Protein AF-A0A3S2UJI8-F1 (afdb_monomer_lite)

Foldseek 3Di:
DVVVVVVVVVVVLVVVLVVLLVVLVVLLVVLVVVVVVDPDQDPVNVVVSVVSNVVSVVVNVCSVPVPD

pLDDT: mean 89.6, std 10.61, range [47.47, 97.56]

Sequence (68 aa):
MAGNDAENISQELNRLRHDINNQLSNIQLCLEELKYEVAEPSDDYRFYIDTIANSCKKIGELLQNPQQ

Secondary structure (DSSP, 8-state):
-HHHHHHHHHHHHHHHHHHHHHHHHHHHHHHHHHHHH-SS--HHHHHHHHHHHHHHHHHHHHHH-TT-

Structure (mmCIF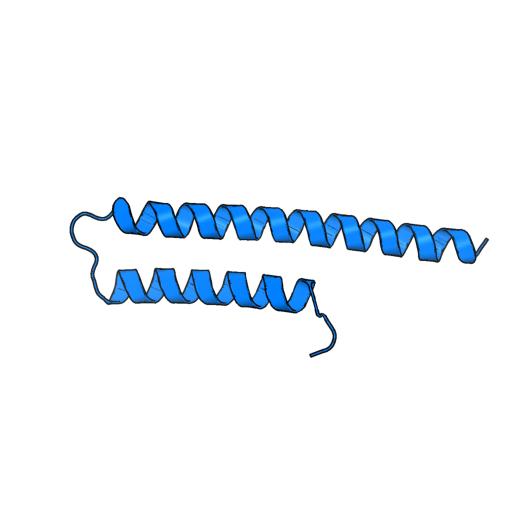, N/CA/C/O backbone):
data_AF-A0A3S2UJI8-F1
#
_entry.id   AF-A0A3S2UJI8-F1
#
loop_
_atom_site.group_PDB
_atom_site.id
_atom_site.type_symbol
_atom_site.label_atom_id
_atom_site.label_alt_id
_atom_site.label_comp_id
_atom_site.label_asym_id
_atom_site.label_entity_id
_atom_site.label_seq_id
_atom_site.pdbx_PDB_i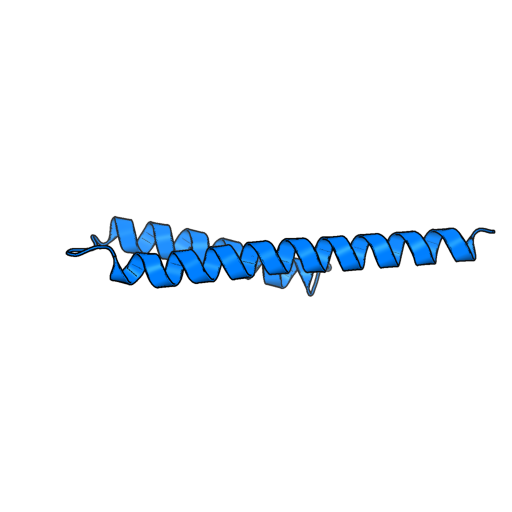ns_code
_atom_site.Cartn_x
_atom_site.Cartn_y
_atom_site.Cartn_z
_atom_site.occupancy
_atom_site.B_iso_or_equiv
_atom_site.auth_seq_id
_atom_site.auth_comp_id
_atom_site.auth_asym_id
_atom_site.auth_atom_id
_atom_site.pdbx_PDB_model_num
ATOM 1 N N . MET A 1 1 ? 29.198 6.964 -26.693 1.00 60.59 1 MET A N 1
ATOM 2 C CA . MET A 1 1 ? 28.688 7.954 -25.719 1.00 60.59 1 MET A CA 1
ATOM 3 C C . MET A 1 1 ? 27.231 7.673 -25.352 1.00 60.59 1 MET A C 1
ATOM 5 O O . MET A 1 1 ? 27.015 7.363 -24.197 1.00 60.59 1 MET A O 1
ATOM 9 N N . ALA A 1 2 ? 26.282 7.590 -26.296 1.00 61.28 2 ALA A N 1
ATOM 10 C CA . ALA A 1 2 ? 24.853 7.352 -25.997 1.00 61.28 2 ALA A CA 1
ATOM 11 C C . ALA A 1 2 ? 24.492 6.065 -25.205 1.00 61.28 2 ALA A C 1
ATOM 13 O O . ALA A 1 2 ? 23.483 6.041 -24.510 1.00 61.28 2 ALA A O 1
ATOM 14 N N . GLY A 1 3 ? 25.297 4.995 -25.284 1.00 65.69 3 GLY A N 1
ATOM 15 C CA . GLY A 1 3 ? 25.039 3.756 -24.529 1.00 65.69 3 GLY A CA 1
ATOM 16 C C . GLY A 1 3 ? 25.238 3.889 -23.014 1.00 65.69 3 GLY A C 1
ATOM 17 O O . GLY A 1 3 ? 24.591 3.180 -22.255 1.00 65.69 3 GLY A O 1
ATOM 18 N N . ASN A 1 4 ? 26.080 4.830 -22.578 1.00 74.88 4 ASN A N 1
ATOM 19 C CA . ASN A 1 4 ? 26.396 5.032 -21.164 1.00 74.88 4 ASN A CA 1
ATOM 20 C C . ASN A 1 4 ? 25.295 5.833 -20.444 1.00 74.88 4 ASN A C 1
ATOM 22 O O . ASN A 1 4 ? 25.049 5.636 -19.258 1.00 74.88 4 ASN A O 1
ATOM 26 N N . ASP A 1 5 ? 24.603 6.718 -21.164 1.00 79.50 5 ASP A N 1
ATOM 27 C CA . ASP A 1 5 ? 23.560 7.577 -20.593 1.00 79.50 5 ASP A CA 1
ATOM 28 C C . ASP A 1 5 ? 22.264 6.792 -20.340 1.00 79.50 5 ASP A C 1
ATOM 30 O O . ASP A 1 5 ? 21.651 6.920 -19.282 1.00 79.50 5 ASP A O 1
ATOM 34 N N . ALA A 1 6 ? 21.879 5.907 -21.268 1.00 81.75 6 ALA A N 1
ATOM 35 C CA . ALA A 1 6 ? 20.705 5.046 -21.109 1.00 81.75 6 ALA A CA 1
ATOM 36 C C . ALA A 1 6 ? 20.852 4.058 -19.936 1.00 81.75 6 ALA A C 1
ATOM 38 O O . ALA A 1 6 ? 19.894 3.811 -19.201 1.00 81.75 6 ALA A O 1
ATOM 39 N N . GLU A 1 7 ? 22.057 3.519 -19.735 1.00 83.31 7 GLU A N 1
ATOM 40 C CA . GLU A 1 7 ? 22.355 2.622 -18.617 1.00 83.31 7 GLU A CA 1
ATOM 41 C C . GLU A 1 7 ? 22.290 3.355 -17.269 1.00 83.31 7 GLU A C 1
ATOM 43 O O . GLU A 1 7 ? 21.662 2.858 -16.332 1.00 83.31 7 GLU A O 1
ATOM 48 N N . ASN A 1 8 ? 22.838 4.574 -17.186 1.00 86.00 8 ASN A N 1
ATOM 49 C CA . ASN A 1 8 ? 22.738 5.407 -15.983 1.00 86.00 8 ASN A CA 1
ATOM 50 C C . ASN A 1 8 ? 21.281 5.761 -15.642 1.00 86.00 8 ASN A C 1
ATOM 52 O O . ASN A 1 8 ? 20.868 5.572 -14.498 1.00 86.00 8 ASN A O 1
ATOM 56 N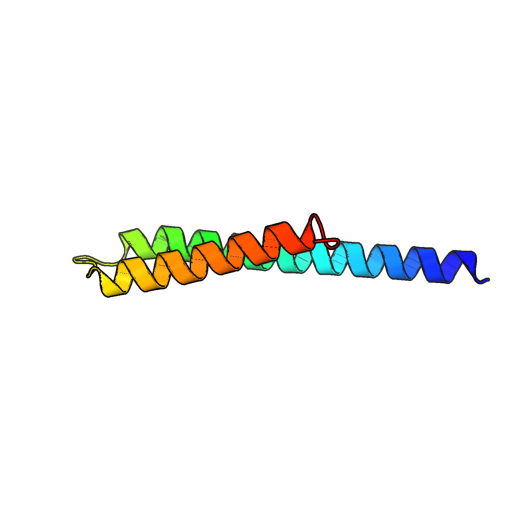 N . ILE A 1 9 ? 20.472 6.167 -16.628 1.00 87.75 9 ILE A N 1
ATOM 57 C CA . ILE A 1 9 ? 19.039 6.453 -16.425 1.00 87.75 9 ILE A CA 1
ATOM 58 C C . ILE A 1 9 ? 18.309 5.215 -15.886 1.00 87.75 9 ILE A C 1
ATOM 60 O O . ILE A 1 9 ? 17.514 5.310 -14.949 1.00 87.75 9 ILE A O 1
ATOM 64 N N . SER A 1 10 ? 18.594 4.028 -16.430 1.00 90.00 10 SER A N 1
ATOM 65 C CA . SER A 1 10 ? 17.985 2.791 -15.933 1.00 90.00 10 SER A CA 1
ATOM 66 C C . SER A 1 10 ? 18.377 2.493 -14.483 1.00 90.00 10 SER A C 1
ATOM 68 O O . SER A 1 10 ? 17.536 2.019 -13.715 1.00 90.00 10 SER A O 1
ATOM 70 N N . GLN A 1 11 ? 19.626 2.752 -14.091 1.00 92.00 11 GLN A N 1
ATOM 71 C CA . GLN A 1 11 ? 20.084 2.556 -12.715 1.00 92.00 11 GLN A CA 1
ATOM 72 C C . GLN A 1 11 ? 19.418 3.538 -11.746 1.00 92.00 11 GLN A C 1
ATOM 74 O O . GLN A 1 11 ? 18.983 3.122 -10.671 1.00 92.00 11 GLN A O 1
ATOM 79 N N . GLU A 1 12 ? 19.284 4.808 -12.125 1.00 93.06 12 GLU A N 1
ATOM 80 C CA . GLU A 1 12 ? 18.594 5.823 -11.322 1.00 93.06 12 GLU A CA 1
ATOM 81 C C . GLU A 1 12 ? 17.116 5.480 -11.120 1.00 93.06 12 GLU A C 1
ATOM 83 O O . GLU A 1 12 ? 16.629 5.507 -9.990 1.00 93.06 12 GLU A O 1
ATOM 88 N N . LEU A 1 13 ? 16.418 5.052 -12.177 1.00 91.56 13 LEU A N 1
ATOM 89 C CA . LEU A 1 13 ? 15.026 4.604 -12.078 1.00 91.56 13 LEU A CA 1
ATOM 90 C C . LEU A 1 13 ? 14.875 3.364 -11.190 1.00 91.56 13 LEU A C 1
ATOM 92 O O . LEU A 1 13 ? 13.928 3.270 -10.409 1.00 91.56 13 LEU A O 1
ATOM 96 N N . ASN A 1 14 ? 15.815 2.419 -11.267 1.00 91.81 14 ASN A N 1
ATOM 97 C CA . ASN A 1 14 ? 15.811 1.240 -10.403 1.00 91.81 14 ASN A CA 1
ATOM 98 C C . ASN A 1 14 ? 16.019 1.609 -8.925 1.00 91.81 14 ASN A C 1
ATOM 100 O O . ASN A 1 14 ? 15.349 1.032 -8.066 1.00 91.81 14 ASN A O 1
ATOM 104 N N . ARG A 1 15 ? 16.904 2.572 -8.627 1.00 94.19 15 ARG A N 1
ATOM 105 C CA . ARG A 1 15 ? 17.109 3.096 -7.265 1.00 94.19 15 ARG A CA 1
ATOM 106 C C . ARG A 1 15 ? 15.868 3.822 -6.760 1.00 94.19 15 ARG A C 1
ATOM 108 O O . ARG A 1 15 ? 15.380 3.494 -5.687 1.00 94.19 15 ARG A O 1
ATOM 115 N N . LEU A 1 16 ? 15.292 4.705 -7.573 1.00 93.81 16 LEU A N 1
ATOM 116 C CA . LEU A 1 16 ? 14.055 5.405 -7.235 1.00 93.81 16 LEU A CA 1
ATOM 117 C C . LEU A 1 16 ? 12.911 4.423 -6.941 1.00 93.81 16 LEU A C 1
ATOM 119 O O . LEU A 1 16 ? 12.217 4.566 -5.937 1.00 93.81 16 LEU A O 1
ATOM 123 N N . ARG A 1 17 ? 12.738 3.385 -7.771 1.00 93.94 17 ARG A N 1
ATOM 124 C CA . ARG A 1 17 ? 11.739 2.331 -7.535 1.00 93.94 17 ARG A CA 1
ATOM 125 C C . ARG A 1 17 ? 11.974 1.621 -6.203 1.00 93.94 17 ARG A C 1
ATOM 127 O O . ARG A 1 17 ? 11.021 1.381 -5.466 1.00 93.94 17 ARG A O 1
ATOM 134 N N . HIS A 1 18 ? 13.222 1.261 -5.913 1.00 94.00 18 HIS A N 1
ATOM 135 C CA . HIS A 1 18 ? 13.584 0.631 -4.648 1.00 94.00 18 HIS A CA 1
ATOM 136 C C . HIS A 1 18 ? 13.235 1.531 -3.455 1.00 94.00 18 HIS A C 1
ATOM 138 O O . HIS A 1 18 ? 12.580 1.074 -2.520 1.00 94.00 18 HIS A O 1
ATOM 144 N N . ASP A 1 19 ? 13.600 2.811 -3.514 1.00 97.06 19 ASP A N 1
ATOM 145 C CA . ASP A 1 19 ? 13.366 3.754 -2.422 1.00 97.06 19 ASP A CA 1
ATOM 146 C C . ASP A 1 19 ? 11.872 3.976 -2.174 1.00 97.06 19 ASP A C 1
ATOM 148 O O . ASP A 1 19 ? 11.434 3.956 -1.022 1.00 97.06 19 ASP A O 1
ATOM 152 N N . ILE A 1 20 ? 11.064 4.095 -3.233 1.00 96.31 20 ILE A N 1
ATOM 153 C CA . ILE A 1 20 ? 9.608 4.199 -3.091 1.00 96.31 20 ILE A CA 1
ATOM 154 C C . ILE A 1 20 ? 9.027 2.907 -2.499 1.00 96.31 20 ILE A C 1
ATOM 156 O O . ILE A 1 20 ? 8.237 2.978 -1.560 1.00 96.31 20 ILE A O 1
ATOM 160 N N . ASN A 1 21 ? 9.443 1.728 -2.975 1.00 95.00 21 ASN A N 1
ATOM 161 C CA . ASN A 1 21 ? 8.998 0.449 -2.407 1.00 95.00 21 ASN A CA 1
ATOM 162 C C . ASN A 1 21 ? 9.340 0.329 -0.915 1.00 95.00 21 ASN A C 1
ATOM 164 O O . ASN A 1 21 ? 8.532 -0.186 -0.140 1.00 95.00 21 ASN A O 1
ATOM 168 N N . ASN A 1 22 ? 10.499 0.839 -0.499 1.00 96.25 22 ASN A N 1
ATOM 169 C CA . ASN A 1 22 ? 10.896 0.868 0.903 1.00 96.25 22 ASN A CA 1
ATOM 170 C C . ASN A 1 22 ? 9.970 1.775 1.732 1.00 96.25 22 ASN A C 1
ATOM 172 O O . ASN A 1 22 ? 9.482 1.361 2.780 1.00 96.25 22 ASN A O 1
ATOM 176 N N . GLN A 1 23 ? 9.653 2.980 1.242 1.00 97.56 23 GLN A N 1
ATOM 177 C CA . GLN A 1 23 ? 8.700 3.870 1.920 1.00 97.56 23 GLN A CA 1
ATOM 178 C C . GLN A 1 23 ? 7.300 3.252 2.017 1.00 97.56 23 GLN A C 1
ATOM 180 O O . GLN A 1 23 ? 6.676 3.313 3.073 1.00 97.56 23 GLN A O 1
ATOM 185 N N . LEU A 1 24 ? 6.817 2.615 0.948 1.00 97.31 24 LEU A N 1
ATOM 186 C CA . LEU A 1 24 ? 5.514 1.946 0.948 1.00 97.31 24 LEU A CA 1
ATOM 187 C C . LEU A 1 24 ? 5.470 0.782 1.940 1.00 97.31 24 LEU A C 1
ATOM 189 O O . LEU A 1 24 ? 4.482 0.643 2.655 1.00 97.31 24 LEU A O 1
ATOM 193 N N . SER A 1 25 ? 6.544 -0.005 2.020 1.00 95.00 25 SER A N 1
ATOM 194 C CA . SER A 1 25 ? 6.671 -1.094 2.997 1.00 95.00 25 SER A CA 1
ATOM 195 C C . SER A 1 25 ? 6.623 -0.564 4.431 1.00 95.00 25 SER A C 1
ATOM 197 O O . SER A 1 25 ? 5.898 -1.105 5.262 1.00 95.00 25 SER A O 1
ATOM 199 N N . ASN A 1 26 ? 7.326 0.539 4.710 1.00 97.50 26 ASN A N 1
ATOM 200 C CA . ASN A 1 26 ? 7.302 1.178 6.027 1.00 97.50 26 ASN A CA 1
ATOM 201 C C . ASN A 1 26 ? 5.907 1.710 6.383 1.00 97.50 26 ASN A C 1
ATOM 203 O O . ASN A 1 26 ? 5.440 1.499 7.497 1.00 97.50 26 ASN A O 1
ATOM 207 N N . ILE A 1 27 ? 5.213 2.357 5.438 1.00 97.50 27 ILE A N 1
ATOM 208 C CA . ILE A 1 27 ? 3.843 2.845 5.663 1.00 97.50 27 ILE A CA 1
ATOM 209 C C . ILE A 1 27 ? 2.900 1.673 5.942 1.00 97.50 27 ILE A C 1
ATOM 211 O O . ILE A 1 27 ? 2.112 1.739 6.880 1.00 97.50 27 ILE A O 1
ATOM 215 N N . GLN A 1 28 ? 2.984 0.596 5.158 1.00 96.12 28 GLN A N 1
ATOM 216 C CA . GLN A 1 28 ? 2.171 -0.601 5.379 1.00 96.12 28 GLN A CA 1
ATOM 217 C C . GLN A 1 28 ? 2.410 -1.198 6.768 1.00 96.12 28 GLN A C 1
ATOM 219 O O . GLN A 1 28 ? 1.441 -1.519 7.449 1.00 96.12 28 GLN A O 1
ATOM 224 N N . LEU A 1 29 ? 3.667 -1.279 7.216 1.00 96.62 29 LEU A N 1
ATOM 225 C CA . LEU A 1 29 ? 3.997 -1.746 8.562 1.00 96.62 29 LEU A CA 1
ATOM 226 C C . LEU A 1 29 ? 3.346 -0.869 9.641 1.00 96.62 29 LEU A C 1
ATOM 228 O O . LEU A 1 29 ? 2.656 -1.393 10.511 1.00 96.62 29 LEU A O 1
ATOM 232 N N . CYS A 1 30 ? 3.493 0.456 9.552 1.00 96.75 30 CYS A N 1
ATOM 233 C CA . CYS A 1 30 ? 2.883 1.370 10.519 1.00 96.75 30 CYS A CA 1
ATOM 234 C C . CYS A 1 30 ? 1.352 1.274 10.532 1.00 96.75 30 CYS A C 1
ATOM 236 O O . CYS A 1 30 ? 0.747 1.373 11.594 1.00 96.75 30 CYS A O 1
ATOM 238 N N . LEU A 1 31 ? 0.711 1.087 9.374 1.00 95.31 31 LEU A N 1
ATOM 239 C CA . LEU A 1 31 ? -0.742 0.909 9.298 1.00 95.31 31 LEU A CA 1
ATOM 240 C C . LEU A 1 31 ? -1.192 -0.389 9.972 1.00 95.31 31 LEU A C 1
ATOM 242 O O . LEU A 1 31 ? -2.224 -0.386 10.638 1.00 95.31 31 LEU A O 1
ATOM 246 N N . GLU A 1 32 ? -0.436 -1.477 9.816 1.00 93.06 32 GLU A N 1
ATOM 247 C CA . GLU A 1 32 ? -0.727 -2.739 10.501 1.00 93.06 32 GLU A CA 1
ATOM 248 C C . GLU A 1 32 ? -0.564 -2.613 12.016 1.00 93.06 32 GLU A C 1
ATOM 250 O O . GLU A 1 32 ? -1.441 -3.055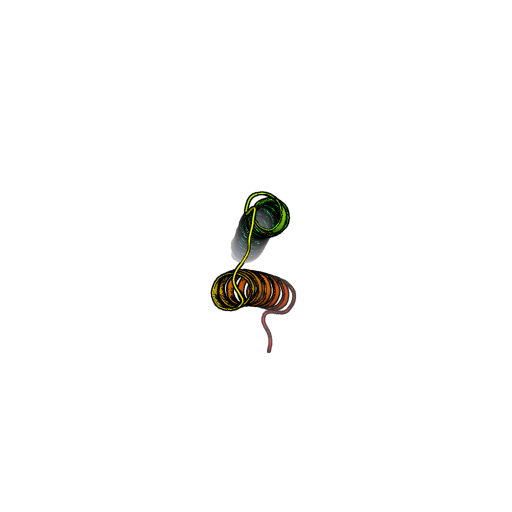 12.751 1.00 93.06 32 GLU A O 1
ATOM 255 N N . GLU A 1 33 ? 0.496 -1.961 12.496 1.00 94.12 33 GLU A N 1
ATOM 256 C CA . GLU A 1 33 ? 0.690 -1.710 13.931 1.00 94.12 33 GLU A CA 1
ATOM 257 C C . GLU A 1 33 ? -0.416 -0.814 14.503 1.00 94.12 33 GLU A C 1
ATOM 259 O O . GLU A 1 33 ? -0.990 -1.112 15.551 1.00 94.12 33 GLU A O 1
ATOM 264 N N . LEU A 1 34 ? -0.794 0.238 13.771 1.00 92.00 34 LEU A N 1
ATOM 265 C CA . LEU A 1 34 ? -1.809 1.194 14.203 1.00 92.00 34 LEU A CA 1
ATOM 266 C C . LEU A 1 34 ? -3.166 0.524 14.462 1.00 92.00 34 LEU A C 1
ATOM 268 O O . LEU A 1 34 ? -3.867 0.950 15.381 1.00 92.00 34 LEU A O 1
ATOM 2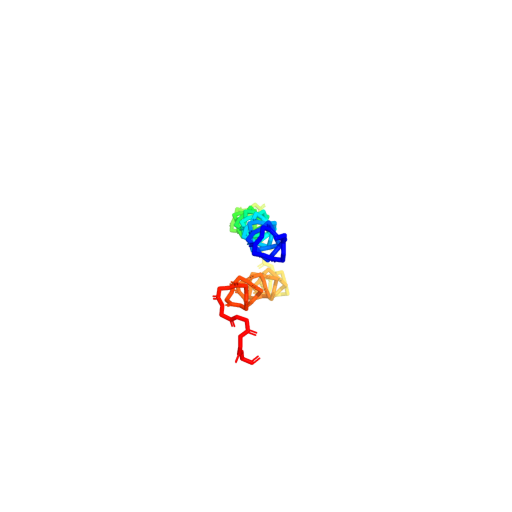72 N N . LYS A 1 35 ? -3.515 -0.545 13.722 1.00 88.50 35 LYS A N 1
ATOM 273 C CA . LYS A 1 35 ? -4.753 -1.328 13.931 1.00 88.50 35 LYS A CA 1
ATOM 274 C C . LYS A 1 35 ? -4.862 -1.912 15.342 1.00 88.50 35 LYS A C 1
ATOM 276 O O . LYS A 1 35 ? -5.980 -2.156 15.794 1.00 88.50 35 LYS A O 1
ATOM 281 N N . TYR A 1 36 ? -3.737 -2.139 16.019 1.00 90.38 36 TYR A N 1
ATOM 282 C CA . TYR A 1 36 ? -3.683 -2.692 17.376 1.00 90.38 36 TYR A CA 1
ATOM 283 C C . TYR A 1 36 ? -3.550 -1.618 18.467 1.00 90.38 36 TYR A C 1
ATOM 285 O O . TYR A 1 36 ? -3.869 -1.891 19.620 1.00 90.38 36 TYR A O 1
ATOM 293 N N . GLU A 1 37 ? -3.121 -0.403 18.118 1.00 91.38 37 GLU A N 1
ATOM 294 C CA . GLU A 1 37 ? -2.960 0.725 19.055 1.00 91.38 37 GLU A CA 1
ATOM 295 C C . GLU A 1 37 ? -4.296 1.392 19.432 1.00 91.38 37 GLU A C 1
ATOM 297 O O . GLU A 1 37 ? -4.394 2.116 20.425 1.00 91.38 37 GLU A O 1
ATOM 302 N N . VAL A 1 38 ? -5.357 1.157 18.655 1.00 88.94 38 VAL A N 1
ATOM 303 C CA . VAL A 1 38 ? -6.678 1.738 18.916 1.00 88.94 38 VAL A CA 1
ATOM 304 C C . VAL A 1 38 ? -7.517 0.785 19.763 1.00 88.94 38 VAL A C 1
ATOM 306 O O . VAL A 1 38 ? -7.909 -0.282 19.303 1.00 88.94 38 VAL A O 1
ATOM 309 N N . ALA A 1 39 ? -7.833 1.201 20.994 1.00 85.81 39 ALA A N 1
ATOM 310 C CA . ALA A 1 39 ? -8.573 0.388 21.964 1.00 85.81 39 ALA A CA 1
ATOM 311 C C . ALA A 1 39 ? -9.995 0.006 21.502 1.00 85.81 39 ALA A C 1
ATOM 313 O O . ALA A 1 39 ? -10.436 -1.117 21.731 1.00 85.81 39 ALA A O 1
ATOM 314 N N . GLU A 1 40 ? -10.700 0.921 20.829 1.00 90.25 40 GLU A N 1
ATOM 315 C CA . GLU A 1 40 ? -12.041 0.695 20.271 1.00 90.25 40 GLU A CA 1
ATOM 316 C C . GLU A 1 40 ? -12.128 1.289 18.855 1.00 90.25 40 GLU A C 1
ATOM 318 O O . GLU A 1 40 ? -12.571 2.426 18.671 1.00 90.25 40 GLU A O 1
ATOM 323 N N . PRO A 1 41 ? -11.653 0.564 17.828 1.00 86.81 41 PRO A N 1
ATOM 324 C CA . PRO A 1 41 ? -11.634 1.084 16.472 1.00 86.81 41 PRO A CA 1
ATOM 325 C C . PRO A 1 41 ? -13.053 1.141 15.902 1.00 86.81 41 PRO A C 1
ATOM 327 O O . PRO A 1 41 ? -13.751 0.124 15.829 1.00 86.81 41 PRO A O 1
ATOM 330 N N . SER A 1 42 ? -13.462 2.337 15.472 1.00 93.25 42 SER A N 1
ATOM 331 C CA . SER A 1 42 ? -14.705 2.542 14.729 1.00 93.25 42 SER A CA 1
ATOM 332 C C . SER A 1 42 ? -14.609 1.973 13.309 1.00 93.25 42 SER A C 1
ATOM 334 O O . SER A 1 42 ? -13.519 1.718 12.787 1.00 93.25 42 SER A O 1
ATOM 336 N N . ASP A 1 43 ? -15.754 1.799 12.653 1.00 93.75 43 ASP A N 1
ATOM 337 C CA . ASP A 1 43 ? -15.784 1.347 11.258 1.00 93.75 43 ASP A CA 1
ATOM 338 C C . ASP A 1 43 ? -15.147 2.370 10.309 1.00 93.75 43 ASP A C 1
ATOM 340 O O . ASP A 1 43 ? -14.410 1.982 9.404 1.00 93.75 43 ASP A O 1
ATOM 344 N N . ASP A 1 44 ? -15.322 3.668 10.576 1.00 95.25 44 ASP A N 1
ATOM 345 C CA . ASP A 1 44 ? -14.648 4.742 9.835 1.00 95.25 44 ASP A CA 1
ATOM 346 C C . ASP A 1 44 ? -13.126 4.640 9.961 1.00 95.25 44 ASP A C 1
ATOM 348 O O . ASP A 1 44 ? -12.400 4.774 8.977 1.00 95.25 44 ASP A O 1
ATOM 352 N N . TYR A 1 45 ? -12.630 4.356 11.170 1.00 94.44 45 TYR A N 1
ATOM 353 C CA . TYR A 1 45 ? -11.204 4.163 11.401 1.00 94.44 45 TYR A CA 1
ATOM 354 C C . TYR A 1 45 ? -10.659 3.009 10.547 1.00 94.44 45 TYR A C 1
ATOM 356 O O . TYR A 1 45 ? -9.676 3.191 9.825 1.00 94.44 45 TYR A O 1
ATOM 364 N N . ARG A 1 46 ? -11.324 1.844 10.569 1.00 92.75 46 ARG A N 1
ATOM 365 C CA . ARG A 1 46 ? -10.922 0.685 9.753 1.00 92.75 46 ARG A CA 1
ATOM 366 C C . ARG A 1 46 ? -10.951 1.024 8.266 1.00 92.75 46 ARG A C 1
ATOM 368 O O . ARG A 1 46 ? -9.992 0.736 7.554 1.00 92.75 46 ARG A O 1
ATOM 375 N N . PHE A 1 47 ? -12.005 1.707 7.821 1.00 95.25 47 PHE A N 1
ATOM 376 C CA . PHE A 1 47 ? -12.162 2.138 6.438 1.00 95.25 47 PHE A CA 1
ATOM 377 C C . PHE A 1 47 ? -11.011 3.037 5.970 1.00 95.25 47 PHE A C 1
ATOM 379 O O . PHE A 1 47 ? -10.470 2.821 4.882 1.00 95.25 47 PHE A O 1
ATOM 386 N N . TYR A 1 48 ? -10.597 4.019 6.775 1.00 95.12 48 TYR A N 1
ATOM 387 C CA . TYR A 1 48 ? -9.477 4.891 6.418 1.00 95.12 48 TYR A CA 1
ATOM 388 C C . TYR A 1 48 ? -8.160 4.119 6.327 1.00 95.12 48 TYR A C 1
ATOM 390 O O . TYR A 1 48 ? -7.437 4.278 5.342 1.00 95.12 48 TYR A O 1
ATOM 398 N N . ILE A 1 49 ? -7.868 3.247 7.297 1.00 95.50 49 ILE A N 1
ATOM 399 C CA . ILE A 1 49 ? -6.648 2.429 7.289 1.00 95.50 49 ILE A CA 1
ATOM 400 C C . ILE A 1 49 ? -6.604 1.523 6.058 1.00 95.50 49 ILE A C 1
ATOM 402 O O . ILE A 1 49 ? -5.607 1.521 5.332 1.00 95.50 49 ILE A O 1
ATOM 406 N N . ASP A 1 50 ? -7.692 0.809 5.775 1.00 94.75 50 ASP A N 1
ATOM 407 C CA . ASP A 1 50 ? -7.765 -0.094 4.628 1.00 94.75 50 ASP A CA 1
ATOM 408 C C . ASP A 1 50 ? -7.671 0.672 3.301 1.00 94.75 50 ASP A C 1
ATOM 410 O O . ASP A 1 50 ? -7.020 0.216 2.359 1.00 94.75 50 ASP A O 1
ATOM 414 N N . THR A 1 51 ? -8.251 1.872 3.218 1.00 97.44 51 THR A N 1
ATOM 415 C CA . THR A 1 51 ? -8.146 2.739 2.034 1.00 97.44 51 THR A CA 1
ATOM 416 C C . THR A 1 51 ? -6.699 3.158 1.765 1.00 97.44 51 THR A C 1
ATOM 418 O O . THR A 1 51 ? -6.236 3.097 0.618 1.00 97.44 51 THR A O 1
ATOM 421 N N . ILE A 1 52 ? -5.957 3.549 2.806 1.00 97.31 52 ILE A N 1
ATOM 422 C CA . ILE A 1 52 ? -4.543 3.923 2.676 1.00 97.31 52 ILE A CA 1
ATOM 423 C C . ILE A 1 52 ? -3.711 2.689 2.306 1.00 97.31 52 ILE A C 1
ATOM 425 O O . ILE A 1 52 ? -2.942 2.742 1.345 1.00 97.31 52 ILE A O 1
ATOM 429 N N . ALA A 1 53 ? -3.911 1.559 2.991 1.00 96.31 53 ALA A N 1
ATOM 430 C CA . ALA A 1 53 ? -3.185 0.317 2.727 1.00 96.31 53 ALA A CA 1
ATOM 431 C C . ALA A 1 53 ? -3.377 -0.164 1.277 1.00 96.31 53 ALA A C 1
ATOM 433 O O . ALA A 1 53 ? -2.402 -0.471 0.581 1.00 96.31 53 ALA A O 1
ATOM 434 N N . ASN A 1 54 ? -4.621 -0.147 0.786 1.00 96.81 54 ASN A N 1
ATOM 435 C CA . ASN A 1 54 ? -4.954 -0.493 -0.596 1.00 96.81 54 ASN A CA 1
ATOM 436 C C . ASN A 1 54 ? -4.292 0.454 -1.603 1.00 96.81 54 ASN A C 1
ATOM 438 O O . ASN A 1 54 ? -3.782 0.006 -2.632 1.00 96.81 54 ASN A O 1
ATOM 442 N N . SER A 1 55 ? -4.250 1.752 -1.301 1.00 97.06 55 SER A N 1
ATOM 443 C CA . SER A 1 55 ? -3.583 2.743 -2.150 1.00 97.06 55 SER A CA 1
ATOM 444 C C . SER A 1 55 ? -2.074 2.492 -2.222 1.00 97.06 55 SER A C 1
ATOM 446 O O . SER A 1 55 ? -1.515 2.443 -3.317 1.00 97.06 55 SER A O 1
ATOM 448 N N . CYS A 1 56 ? -1.417 2.244 -1.084 1.00 96.75 56 CYS A N 1
ATOM 449 C CA . CYS A 1 56 ? 0.006 1.901 -1.035 1.00 96.75 56 CYS A CA 1
ATOM 450 C C . CYS A 1 56 ? 0.316 0.626 -1.827 1.00 96.75 56 CYS A C 1
ATOM 452 O O . CYS A 1 56 ? 1.279 0.598 -2.593 1.00 96.75 56 CYS A O 1
ATOM 454 N N . LYS A 1 57 ? -0.523 -0.409 -1.692 1.00 93.94 57 LYS A N 1
ATOM 455 C CA . LYS A 1 57 ? -0.381 -1.655 -2.455 1.00 93.94 57 LYS A CA 1
ATOM 456 C C . LYS A 1 57 ? -0.478 -1.403 -3.959 1.00 93.94 57 LYS A C 1
ATOM 458 O O . LYS A 1 57 ? 0.389 -1.851 -4.703 1.00 93.94 57 LYS A O 1
ATOM 463 N N . LYS A 1 58 ? -1.474 -0.627 -4.396 1.00 95.31 58 LYS A N 1
ATOM 464 C CA . LYS A 1 58 ? -1.666 -0.287 -5.810 1.00 95.31 58 LYS A CA 1
ATOM 465 C C . LYS A 1 58 ? -0.487 0.500 -6.385 1.00 95.31 58 LYS A C 1
ATOM 467 O O . LYS A 1 58 ? -0.064 0.226 -7.502 1.00 95.31 58 LYS A O 1
ATOM 472 N N . ILE A 1 59 ? 0.080 1.443 -5.628 1.00 94.88 59 ILE A N 1
ATOM 473 C CA . ILE A 1 59 ? 1.300 2.154 -6.047 1.00 94.88 59 ILE A CA 1
ATOM 474 C C . ILE A 1 59 ? 2.463 1.163 -6.196 1.00 94.88 59 ILE A C 1
ATOM 476 O O . ILE A 1 59 ? 3.170 1.208 -7.199 1.00 94.88 59 ILE A O 1
ATOM 480 N N . GLY A 1 60 ? 2.634 0.234 -5.250 1.00 93.44 60 GLY A N 1
ATOM 481 C CA . GLY A 1 60 ? 3.654 -0.817 -5.339 1.00 93.44 60 GLY A CA 1
ATOM 482 C C . GLY A 1 60 ? 3.496 -1.704 -6.580 1.00 93.44 60 GLY A C 1
ATOM 483 O O . GLY A 1 60 ? 4.472 -1.968 -7.280 1.00 93.44 60 GLY A O 1
ATOM 484 N N . GLU A 1 61 ? 2.268 -2.110 -6.906 1.00 92.50 61 GLU A N 1
ATOM 485 C CA . GLU A 1 61 ? 1.955 -2.894 -8.109 1.00 92.50 61 GLU A CA 1
ATOM 486 C C . GLU A 1 61 ? 2.278 -2.124 -9.401 1.00 92.50 61 GLU A C 1
ATOM 488 O O . GLU A 1 61 ? 2.911 -2.679 -10.303 1.00 92.50 61 GLU A O 1
ATOM 493 N N . LEU A 1 62 ? 1.922 -0.835 -9.472 1.00 92.38 62 LEU A N 1
ATOM 494 C CA . LEU A 1 62 ? 2.239 0.037 -10.611 1.00 92.38 62 LEU A CA 1
ATOM 495 C C . LEU A 1 62 ? 3.750 0.230 -10.792 1.00 92.38 62 LEU A C 1
ATOM 497 O O . LEU A 1 62 ? 4.243 0.273 -11.915 1.00 92.38 62 LEU A O 1
ATOM 501 N N . LEU A 1 63 ? 4.506 0.312 -9.696 1.00 90.75 63 LEU A N 1
ATOM 502 C CA . LEU A 1 63 ? 5.967 0.424 -9.739 1.00 90.75 63 LEU A CA 1
ATOM 503 C C . LEU A 1 63 ? 6.6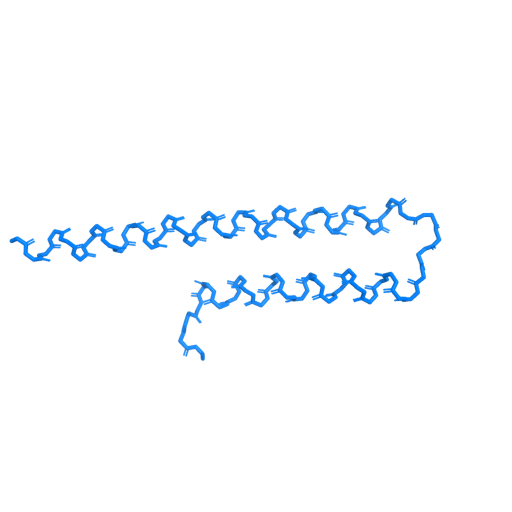47 -0.864 -10.215 1.00 90.75 63 LEU A C 1
ATOM 505 O O . LEU A 1 63 ? 7.730 -0.804 -10.803 1.00 90.75 63 LEU A O 1
ATOM 509 N N . GLN A 1 64 ? 6.035 -2.021 -9.960 1.00 85.00 64 GLN A N 1
ATOM 510 C CA . GLN A 1 64 ? 6.508 -3.310 -10.465 1.00 85.00 64 GLN A CA 1
ATOM 511 C C . GLN A 1 64 ? 6.132 -3.522 -11.934 1.00 85.00 64 GLN A C 1
ATOM 513 O O . GLN A 1 64 ? 6.945 -4.056 -12.686 1.00 85.00 64 GLN A O 1
ATOM 518 N N . ASN A 1 65 ? 4.945 -3.066 -12.351 1.00 82.56 65 ASN A N 1
ATOM 519 C CA . ASN A 1 65 ? 4.420 -3.234 -13.708 1.00 82.56 65 ASN A CA 1
ATOM 520 C C . ASN A 1 65 ? 3.877 -1.907 -14.285 1.00 82.56 65 ASN A C 1
ATOM 522 O O . ASN A 1 65 ? 2.662 -1.739 -14.389 1.00 82.56 65 ASN A O 1
ATOM 526 N N . PRO A 1 66 ? 4.742 -0.974 -14.728 1.00 67.00 66 PRO A N 1
ATOM 527 C CA . PRO A 1 66 ? 4.333 0.374 -15.149 1.00 67.00 66 PRO A CA 1
ATOM 528 C C . PRO A 1 66 ? 3.514 0.464 -16.453 1.00 67.00 66 PRO A C 1
ATOM 530 O O . PRO A 1 66 ? 3.268 1.570 -16.923 1.00 67.00 66 PRO A O 1
ATOM 533 N N . GLN A 1 67 ? 3.151 -0.661 -17.084 1.00 55.09 67 GLN A N 1
ATOM 534 C CA . GLN A 1 67 ? 2.497 -0.714 -18.405 1.00 55.09 67 GLN A CA 1
ATOM 535 C C . GLN A 1 67 ? 0.995 -1.071 -18.366 1.00 55.09 67 GLN A C 1
ATOM 537 O O . GLN A 1 67 ? 0.474 -1.579 -19.358 1.00 55.09 67 GLN A O 1
ATOM 542 N N . GLN A 1 68 ? 0.300 -0.832 -17.249 1.00 47.47 68 GLN A N 1
ATOM 543 C CA . GLN A 1 68 ? -1.170 -0.909 -17.199 1.00 47.47 68 GLN A CA 1
ATOM 544 C C . GLN A 1 68 ? -1.834 0.426 -17.525 1.00 47.47 68 GLN A C 1
ATOM 546 O O . GLN A 1 68 ? -1.341 1.464 -17.032 1.00 47.47 68 GLN A O 1
#

Radius of gyration: 17.18 Å; chains: 1; bounding box: 44×11×48 Å

InterPro domains:
  IPR003661 Signal transduction histidine kinase, dimerisation/phosphoacceptor domain [PF00512] (10-64)
  IPR036097 Signal transduction histidine kinase, dimerisation/phosphoacceptor domain superfamily [SSF47384] (9-65)

Organism: NCBI:txid1932778